Protein AF-A0A2G2JKE6-F1 (afdb_monomer)

pLDDT: mean 75.36, std 13.43, range [43.91, 91.81]

Secondary structure (DSSP, 8-state):
--HHHHHHHTS--HHHHHHHHHHHHHHHHHHT-SSHHHHHHHHHHHHHHHHHHHTSS-HHHHHHHHHHHHHHHHHHHTTS-HHHHHHHHHHHHHHHHHIIIIIHHHH-

Nearest PDB structures (fold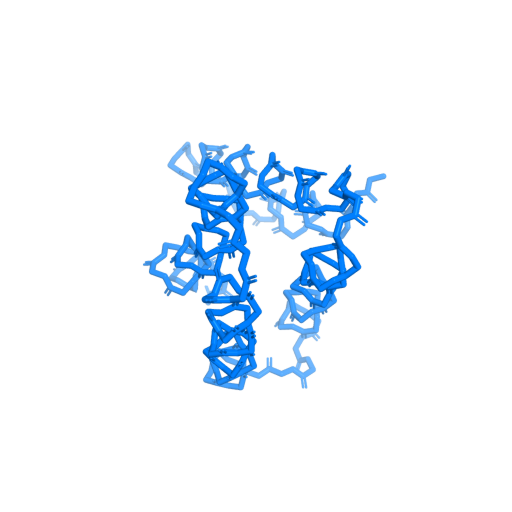seek):
  5j0l-assembly2_D  TM=4.227E-01  e=7.264E+00  synthetic construct

Solvent-accessible surface area (backbone atoms only — not comparable to full-atom values): 5969 Å² total; per-residue (Å²): 133,55,72,64,58,57,61,53,72,74,51,96,47,75,76,50,53,55,52,47,53,55,51,51,51,25,34,52,49,15,52,69,42,88,50,63,73,43,18,52,46,25,52,49,51,54,51,48,57,46,34,40,73,75,61,78,38,53,73,65,57,48,46,51,54,46,53,55,48,44,55,54,50,52,56,54,41,72,75,45,58,71,76,60,25,57,57,50,43,55,29,50,48,45,42,45,49,47,39,67,76,57,39,46,81,67,74,105

Sequence (108 aa):
MTVLSEIIDATGSDVKQQLKTELLDLIQGAKSESADVIKETGEKIEKWVKMKVEGDIDADELKELLNSRKATVQQFLNTQEIAAKARMEKISVGLIDLIVDKAMGVIV

Structure (mmCIF, N/CA/C/O backbone):
data_AF-A0A2G2JKE6-F1
#
_entry.id   AF-A0A2G2JKE6-F1
#
loop_
_atom_site.group_PDB
_atom_site.id
_atom_site.type_symbol
_atom_site.label_atom_id
_atom_site.label_alt_id
_atom_site.label_comp_id
_atom_site.label_asym_id
_atom_site.label_entity_id
_atom_site.label_seq_id
_atom_site.pdbx_PDB_ins_code
_atom_site.Cartn_x
_atom_site.Cartn_y
_atom_site.Cartn_z
_atom_site.occupancy
_atom_site.B_iso_or_equiv
_atom_site.auth_seq_id
_atom_site.auth_comp_id
_atom_site.auth_asym_id
_atom_site.auth_atom_id
_atom_site.pdbx_PDB_model_num
ATOM 1 N N . MET A 1 1 ? 16.692 -8.929 1.516 1.00 43.91 1 MET A N 1
ATOM 2 C CA . MET A 1 1 ? 16.436 -7.742 0.679 1.00 43.91 1 MET A CA 1
ATOM 3 C C . MET A 1 1 ? 15.062 -7.936 0.074 1.00 43.91 1 MET A C 1
ATOM 5 O O . MET A 1 1 ? 14.772 -9.042 -0.362 1.00 43.91 1 MET A O 1
ATOM 9 N N . THR A 1 2 ? 14.166 -6.962 0.219 1.00 51.84 2 THR A N 1
ATOM 10 C CA . THR A 1 2 ? 12.829 -7.037 -0.388 1.00 51.84 2 THR A CA 1
ATOM 11 C C . THR A 1 2 ? 12.952 -6.736 -1.874 1.00 51.84 2 THR A C 1
ATOM 13 O O . THR A 1 2 ? 13.828 -5.977 -2.284 1.00 51.84 2 THR A O 1
ATOM 16 N N . VAL A 1 3 ? 12.056 -7.279 -2.689 1.00 50.69 3 VAL A N 1
ATOM 17 C CA . VAL A 1 3 ? 12.054 -7.013 -4.137 1.00 50.69 3 VAL A CA 1
ATOM 18 C C . VAL A 1 3 ? 11.939 -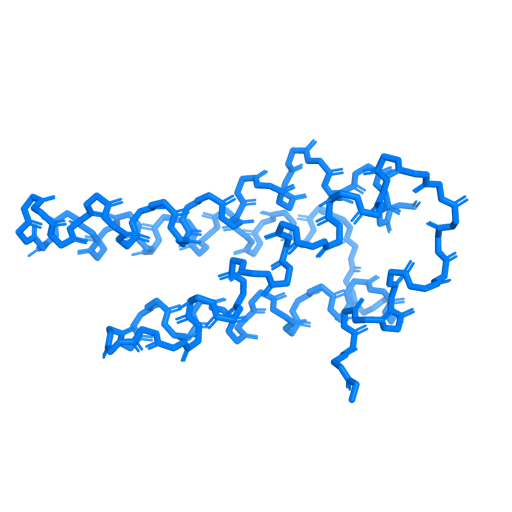5.510 -4.417 1.00 50.69 3 VAL A C 1
ATOM 20 O O . VAL A 1 3 ? 12.575 -4.984 -5.316 1.00 50.69 3 VAL A O 1
ATOM 23 N N . LEU A 1 4 ? 11.264 -4.769 -3.540 1.00 50.25 4 LEU A N 1
ATOM 24 C CA . LEU A 1 4 ? 11.230 -3.307 -3.566 1.00 50.25 4 LEU A CA 1
ATOM 25 C C . LEU A 1 4 ? 12.588 -2.644 -3.322 1.00 50.25 4 LEU A C 1
ATOM 27 O O . LEU A 1 4 ? 12.885 -1.649 -3.969 1.00 50.25 4 LEU A O 1
ATOM 31 N N . SER A 1 5 ? 13.431 -3.176 -2.430 1.00 51.88 5 SER A N 1
ATOM 32 C CA . SER A 1 5 ? 14.791 -2.640 -2.277 1.00 51.88 5 SER A CA 1
ATOM 33 C C . SER A 1 5 ? 15.601 -2.771 -3.571 1.00 51.88 5 SER A C 1
ATOM 35 O O . SER A 1 5 ? 16.301 -1.828 -3.919 1.00 51.88 5 SER A O 1
ATOM 37 N N . GLU A 1 6 ? 15.407 -3.858 -4.323 1.00 53.03 6 GLU A N 1
ATOM 38 C CA . GLU A 1 6 ? 16.084 -4.124 -5.601 1.00 53.03 6 GLU A CA 1
ATOM 39 C C . GLU A 1 6 ? 15.520 -3.271 -6.751 1.00 53.03 6 GLU A C 1
ATOM 41 O O . GLU A 1 6 ? 16.278 -2.695 -7.527 1.00 53.03 6 GLU A O 1
ATOM 46 N N . ILE A 1 7 ? 14.195 -3.105 -6.812 1.00 49.84 7 ILE A N 1
ATOM 47 C CA . ILE A 1 7 ? 13.500 -2.219 -7.764 1.00 49.84 7 ILE A CA 1
ATOM 48 C C . ILE A 1 7 ? 13.961 -0.767 -7.600 1.00 49.84 7 ILE A C 1
ATOM 50 O O . ILE A 1 7 ? 14.138 -0.032 -8.570 1.00 49.84 7 ILE A O 1
ATOM 54 N N . ILE A 1 8 ? 14.146 -0.337 -6.354 1.00 50.84 8 ILE A N 1
ATOM 55 C CA . ILE A 1 8 ? 14.469 1.051 -6.045 1.00 50.84 8 ILE A CA 1
ATOM 56 C C . ILE A 1 8 ? 15.971 1.328 -6.209 1.00 50.84 8 ILE A C 1
ATOM 58 O O . ILE A 1 8 ? 16.346 2.429 -6.609 1.00 50.84 8 ILE A O 1
ATOM 62 N N . ASP A 1 9 ? 16.833 0.330 -5.995 1.00 51.53 9 ASP A N 1
ATOM 63 C CA . ASP A 1 9 ? 18.269 0.439 -6.289 1.00 51.53 9 ASP A CA 1
ATOM 64 C C . ASP A 1 9 ? 18.556 0.632 -7.792 1.00 51.53 9 ASP A C 1
ATOM 66 O O . ASP A 1 9 ? 19.603 1.167 -8.155 1.00 51.53 9 ASP A O 1
ATOM 70 N N . ALA A 1 10 ? 17.602 0.309 -8.673 1.00 49.75 10 ALA A N 1
ATOM 71 C CA . ALA A 1 10 ? 17.711 0.539 -10.113 1.00 49.75 10 ALA A CA 1
ATOM 72 C C . ALA A 1 10 ? 17.472 2.005 -10.560 1.00 49.75 10 ALA A C 1
ATOM 74 O O . ALA A 1 10 ? 17.675 2.315 -11.734 1.00 49.75 10 ALA A O 1
ATOM 75 N N . THR A 1 11 ? 17.054 2.934 -9.681 1.00 50.91 11 THR A N 1
ATOM 76 C CA . THR A 1 11 ? 16.613 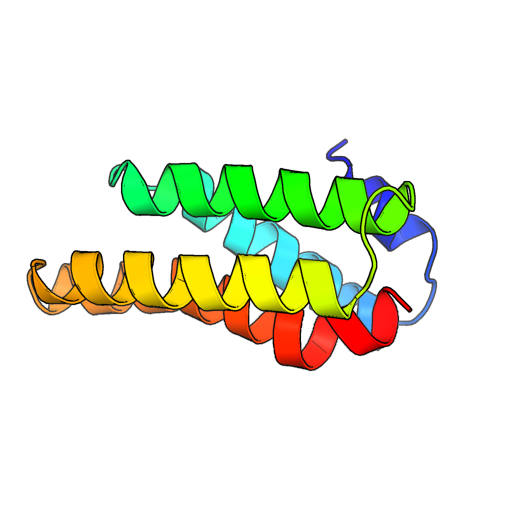4.291 -10.090 1.00 50.91 11 THR A CA 1
ATOM 77 C C . THR A 1 11 ? 17.227 5.434 -9.246 1.00 50.91 11 THR A C 1
ATOM 79 O O . THR A 1 11 ? 16.620 5.978 -8.329 1.00 50.91 11 THR A O 1
ATOM 82 N N . GLY A 1 12 ? 18.458 5.850 -9.573 1.00 48.50 12 GLY A N 1
ATOM 83 C CA . GLY A 1 12 ? 19.314 6.722 -8.740 1.00 48.50 12 GLY A CA 1
ATOM 84 C C . GLY A 1 12 ? 19.043 8.242 -8.716 1.00 48.50 12 GLY A C 1
ATOM 85 O O . GLY A 1 12 ? 19.825 9.002 -9.275 1.00 48.50 12 GLY A O 1
ATOM 86 N N . SER A 1 13 ? 18.005 8.721 -8.015 1.00 56.00 13 SER A N 1
ATOM 87 C CA . SER A 1 13 ? 17.842 10.159 -7.685 1.00 56.00 13 SER A CA 1
ATOM 88 C C . SER A 1 13 ? 17.377 10.384 -6.236 1.00 56.00 13 SER A C 1
ATOM 90 O O . SER A 1 13 ? 16.597 9.595 -5.712 1.00 56.00 13 SER A O 1
ATOM 92 N N . ASP A 1 14 ? 17.805 11.478 -5.595 1.00 53.75 14 ASP A N 1
ATOM 93 C CA . ASP A 1 14 ? 17.557 11.785 -4.170 1.00 53.75 14 ASP A CA 1
ATOM 94 C C . ASP A 1 14 ? 16.064 11.880 -3.794 1.00 53.75 14 ASP A C 1
ATOM 96 O O . ASP A 1 14 ? 15.647 11.396 -2.741 1.00 53.75 14 ASP A O 1
ATOM 100 N N . VAL A 1 15 ? 15.219 12.411 -4.688 1.00 53.06 15 VAL A N 1
ATOM 101 C CA . VAL A 1 15 ? 13.748 12.439 -4.509 1.00 53.06 15 VAL A CA 1
ATOM 102 C C . VAL A 1 15 ? 13.173 11.016 -4.458 1.00 53.06 15 VAL A C 1
ATOM 104 O O . VAL A 1 15 ? 12.217 10.745 -3.730 1.00 53.06 15 VAL A O 1
ATOM 107 N N . LYS A 1 16 ? 13.793 10.076 -5.179 1.00 58.62 16 LYS A N 1
ATOM 108 C CA . LYS A 1 16 ? 13.403 8.660 -5.212 1.00 58.62 16 LYS A CA 1
ATOM 109 C C . LYS A 1 16 ? 13.851 7.920 -3.949 1.00 58.62 16 LYS A C 1
ATOM 111 O O . LYS A 1 16 ? 13.204 6.958 -3.551 1.00 58.62 16 LYS A O 1
ATOM 116 N N . GLN A 1 17 ? 14.896 8.397 -3.271 1.00 60.16 17 GLN A N 1
ATOM 117 C CA . GLN A 1 17 ? 15.392 7.820 -2.019 1.00 60.16 17 GLN A CA 1
ATOM 118 C C . GLN A 1 17 ? 14.506 8.174 -0.812 1.00 60.16 17 GLN A C 1
ATOM 120 O O . GLN A 1 17 ? 14.300 7.336 0.061 1.00 60.16 17 GLN A O 1
ATOM 125 N N . GLN A 1 18 ? 13.914 9.372 -0.772 1.00 60.31 18 GLN A N 1
ATOM 126 C CA . GLN A 1 18 ? 12.872 9.684 0.219 1.00 60.31 18 GLN A CA 1
ATOM 127 C C . GLN A 1 18 ? 11.609 8.852 -0.017 1.00 60.31 18 GLN A C 1
ATOM 129 O O . GLN A 1 18 ? 11.096 8.240 0.917 1.00 60.31 18 GLN A O 1
ATOM 134 N N . LEU A 1 19 ? 11.172 8.758 -1.277 1.00 63.22 19 LEU A N 1
ATOM 135 C CA . LEU A 1 19 ? 10.078 7.879 -1.690 1.00 63.22 19 LEU A CA 1
ATOM 136 C C . LEU A 1 19 ? 10.338 6.414 -1.315 1.00 63.22 19 LEU A C 1
ATOM 138 O O . LEU A 1 19 ? 9.418 5.741 -0.867 1.00 63.22 19 LEU A O 1
ATOM 142 N N . LYS A 1 20 ? 11.590 5.943 -1.426 1.00 63.09 20 LYS A N 1
ATOM 143 C CA . LYS A 1 20 ? 12.027 4.599 -1.012 1.00 63.09 20 LYS A CA 1
ATOM 144 C C . LYS A 1 20 ? 11.686 4.309 0.439 1.00 63.09 20 LYS A C 1
ATOM 146 O O . LYS A 1 20 ? 11.052 3.300 0.738 1.00 63.09 20 LYS A O 1
ATOM 151 N N . THR A 1 21 ? 12.157 5.175 1.327 1.00 69.56 21 THR A N 1
ATOM 152 C CA . THR A 1 21 ? 12.010 5.000 2.770 1.00 69.56 21 THR A CA 1
ATOM 153 C C . THR A 1 21 ? 10.541 5.065 3.154 1.00 69.56 21 THR A C 1
ATOM 155 O O . THR A 1 21 ? 10.054 4.181 3.847 1.00 69.56 21 THR A O 1
ATOM 158 N N . GLU A 1 22 ? 9.807 6.033 2.603 1.00 68.25 22 GLU A N 1
ATOM 159 C CA . GLU A 1 22 ? 8.381 6.209 2.878 1.00 68.25 22 GLU A CA 1
ATOM 160 C C . GLU A 1 22 ? 7.555 4.991 2.415 1.00 68.25 22 GLU A C 1
ATOM 162 O O . GLU A 1 22 ? 6.697 4.508 3.153 1.00 68.25 22 GLU A O 1
ATOM 167 N N . LEU A 1 23 ? 7.857 4.422 1.239 1.00 70.12 23 LEU A N 1
ATOM 168 C CA . LEU A 1 23 ? 7.178 3.223 0.733 1.00 70.12 23 LEU A CA 1
ATOM 169 C C . LEU A 1 23 ? 7.477 1.983 1.585 1.00 70.12 23 LEU A C 1
ATOM 171 O O . LEU A 1 23 ? 6.572 1.212 1.908 1.00 70.12 23 LEU A O 1
ATOM 175 N N . LEU A 1 24 ? 8.752 1.772 1.928 1.00 72.88 24 LEU A N 1
ATOM 176 C CA . LEU A 1 24 ? 9.182 0.624 2.725 1.00 72.88 24 LEU A CA 1
ATOM 177 C C . LEU A 1 24 ? 8.591 0.683 4.134 1.00 72.88 24 LEU A C 1
ATOM 179 O O . LEU A 1 24 ? 8.087 -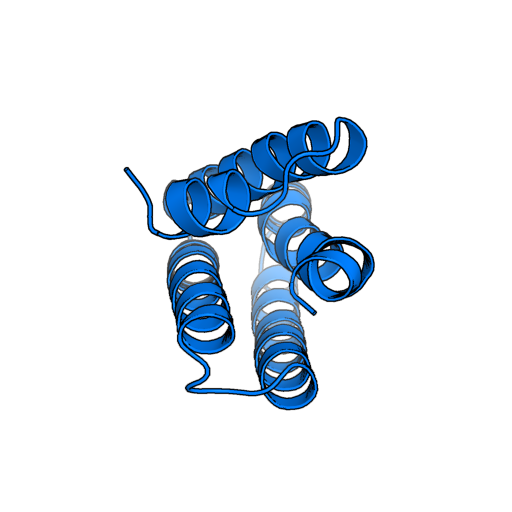0.335 4.610 1.00 72.88 24 LEU A O 1
ATOM 183 N N . ASP A 1 25 ? 8.587 1.860 4.757 1.00 79.81 25 ASP A N 1
ATOM 184 C CA . ASP A 1 25 ? 8.008 2.073 6.082 1.00 79.81 25 ASP A CA 1
ATOM 185 C C . ASP A 1 25 ? 6.500 1.808 6.078 1.00 79.81 25 ASP A C 1
ATOM 187 O O . ASP A 1 25 ? 5.982 1.139 6.973 1.00 79.81 25 ASP A O 1
ATOM 191 N N . LEU A 1 26 ? 5.785 2.265 5.047 1.00 76.25 26 LEU A N 1
ATOM 192 C CA . LEU A 1 26 ? 4.347 2.033 4.918 1.00 76.25 26 LEU A CA 1
ATOM 193 C C . LEU A 1 26 ? 4.011 0.556 4.662 1.00 76.25 26 LEU A C 1
ATOM 195 O O . LEU A 1 26 ? 3.053 0.040 5.238 1.00 76.25 26 LEU A O 1
ATOM 199 N N . ILE A 1 27 ? 4.811 -0.160 3.865 1.00 79.94 27 ILE A N 1
ATOM 200 C CA . ILE A 1 27 ? 4.619 -1.600 3.617 1.00 79.94 27 ILE A CA 1
ATOM 201 C C . ILE A 1 27 ? 4.935 -2.422 4.862 1.00 79.94 27 ILE A C 1
ATOM 203 O O . ILE A 1 27 ? 4.174 -3.328 5.208 1.00 79.94 27 ILE A O 1
ATOM 207 N N . GLN A 1 28 ? 6.036 -2.122 5.551 1.00 81.94 28 GLN A N 1
ATOM 208 C CA . GLN A 1 28 ? 6.373 -2.788 6.809 1.00 81.94 28 GLN A CA 1
ATOM 209 C C . GLN A 1 28 ? 5.336 -2.487 7.888 1.00 81.94 28 GLN A C 1
ATOM 211 O O . GLN A 1 28 ? 4.916 -3.404 8.596 1.00 81.94 28 GLN A O 1
ATOM 216 N N . GLY A 1 29 ? 4.873 -1.237 7.964 1.00 82.31 29 GLY A N 1
ATOM 217 C CA . GLY A 1 29 ? 3.768 -0.826 8.818 1.00 82.31 29 GLY A CA 1
ATOM 218 C C . GLY A 1 29 ? 2.521 -1.655 8.535 1.00 82.31 29 GLY A C 1
ATOM 219 O O . GLY A 1 29 ? 2.003 -2.289 9.446 1.00 82.31 29 GLY A O 1
ATOM 220 N N . ALA A 1 30 ? 2.108 -1.747 7.267 1.00 80.50 30 ALA A N 1
ATOM 221 C CA . ALA A 1 30 ? 0.934 -2.516 6.863 1.00 80.50 30 ALA A CA 1
ATOM 222 C C . ALA A 1 30 ? 1.060 -4.001 7.227 1.00 80.50 30 ALA A C 1
ATOM 224 O O . ALA A 1 30 ? 0.137 -4.573 7.796 1.00 80.50 30 ALA A O 1
ATOM 225 N N . LYS A 1 31 ? 2.216 -4.619 6.966 1.00 79.81 31 LYS A N 1
ATOM 226 C CA . LYS A 1 31 ? 2.476 -6.037 7.270 1.00 79.81 31 LYS A CA 1
ATOM 227 C C . LYS A 1 31 ? 2.563 -6.357 8.761 1.00 79.81 31 LYS A C 1
ATOM 229 O O . LYS A 1 31 ? 2.369 -7.510 9.144 1.00 79.81 31 LYS A O 1
ATOM 234 N N . SER A 1 32 ? 2.886 -5.358 9.577 1.00 82.69 32 SER A N 1
ATOM 235 C CA . SER A 1 32 ? 2.983 -5.483 11.034 1.00 82.69 32 SER A CA 1
ATOM 236 C C . SER A 1 32 ? 1.654 -5.199 11.736 1.00 82.69 32 SER A C 1
ATOM 238 O O . SER A 1 32 ? 1.572 -5.326 12.957 1.00 82.69 32 SER A O 1
ATOM 240 N N . GLU A 1 33 ? 0.612 -4.817 10.991 1.00 83.25 33 GLU A N 1
ATOM 241 C CA . GLU A 1 33 ? -0.727 -4.652 11.544 1.00 83.25 33 GLU A CA 1
ATOM 242 C C . GLU A 1 33 ? -1.349 -5.984 11.955 1.00 83.25 33 GLU A C 1
ATOM 244 O O . GLU A 1 33 ? -1.197 -7.008 11.289 1.00 83.25 33 GLU A O 1
ATOM 249 N N . SER A 1 34 ? -2.120 -5.945 13.042 1.00 80.19 34 SER A N 1
ATOM 250 C CA . SER A 1 34 ? -2.920 -7.083 13.503 1.00 80.19 34 SER A CA 1
ATOM 251 C C . SER A 1 34 ? -4.181 -7.302 12.666 1.00 80.19 34 SER A C 1
ATOM 253 O O . SER A 1 34 ? -4.744 -8.392 12.682 1.00 80.19 34 SER A O 1
ATOM 255 N N . ALA A 1 35 ? -4.639 -6.278 11.944 1.00 85.25 35 ALA A N 1
ATOM 256 C CA . ALA A 1 35 ? -5.785 -6.380 11.057 1.00 85.25 35 ALA A CA 1
ATOM 257 C C . ALA A 1 35 ? -5.390 -7.097 9.758 1.00 85.25 35 ALA A C 1
ATOM 259 O O . ALA A 1 35 ? -4.663 -6.536 8.933 1.00 85.25 35 ALA A O 1
ATOM 260 N N . ASP A 1 36 ? -5.935 -8.297 9.541 1.00 87.75 36 ASP A N 1
ATOM 261 C CA . ASP A 1 36 ? -5.631 -9.143 8.378 1.00 87.75 36 ASP A CA 1
ATOM 262 C C . ASP A 1 36 ? -5.808 -8.411 7.042 1.00 87.75 36 ASP A C 1
ATOM 264 O O . ASP A 1 36 ? -4.987 -8.550 6.138 1.00 87.75 36 ASP A O 1
ATOM 268 N N . VAL A 1 37 ? -6.833 -7.558 6.927 1.00 87.75 37 VAL A N 1
ATOM 269 C CA . VAL A 1 37 ? -7.079 -6.758 5.715 1.00 87.75 37 VAL A CA 1
ATOM 270 C C . VAL A 1 37 ? -5.922 -5.795 5.435 1.00 87.75 37 VAL A C 1
ATOM 272 O O . VAL A 1 37 ? -5.540 -5.600 4.278 1.00 87.75 37 VAL A O 1
ATOM 275 N N . ILE A 1 38 ? -5.338 -5.193 6.470 1.00 86.19 38 ILE A N 1
ATOM 276 C CA . ILE A 1 38 ? -4.229 -4.246 6.318 1.00 86.19 38 ILE A CA 1
ATOM 277 C C . ILE A 1 38 ? -2.928 -4.994 6.024 1.00 86.19 38 ILE A C 1
ATOM 279 O O . ILE A 1 38 ? -2.210 -4.627 5.092 1.00 86.19 38 ILE A O 1
ATOM 283 N N . LYS A 1 39 ? -2.690 -6.107 6.718 1.00 88.88 39 LYS A N 1
ATOM 284 C CA . LYS A 1 39 ? -1.552 -6.991 6.460 1.00 88.88 39 LYS A CA 1
ATOM 285 C C . LYS A 1 39 ? -1.533 -7.518 5.027 1.00 88.88 39 LYS A C 1
ATOM 287 O O . LYS A 1 39 ? -0.554 -7.321 4.307 1.00 88.88 39 LYS A O 1
ATOM 292 N N . GLU A 1 40 ? -2.647 -8.091 4.578 1.00 89.81 40 GLU A N 1
ATOM 293 C CA . GLU A 1 40 ? -2.813 -8.598 3.213 1.00 89.81 40 GLU A CA 1
ATOM 294 C C . GLU A 1 40 ? -2.672 -7.464 2.177 1.00 89.81 40 GLU A C 1
ATOM 296 O O . GLU A 1 40 ? -2.211 -7.689 1.060 1.00 89.81 40 GLU A O 1
ATOM 301 N N . THR A 1 41 ? -3.014 -6.219 2.537 1.00 87.31 41 THR A N 1
ATOM 302 C CA . THR A 1 41 ? -2.787 -5.059 1.659 1.00 87.31 41 THR A CA 1
ATOM 303 C C . THR A 1 41 ? -1.297 -4.820 1.433 1.00 87.31 41 THR A C 1
ATOM 305 O O . THR A 1 41 ? -0.884 -4.681 0.285 1.00 87.31 41 THR A O 1
ATOM 308 N N . GLY A 1 42 ? -0.479 -4.838 2.490 1.00 85.25 42 GLY A N 1
ATOM 309 C CA . GLY A 1 42 ? 0.974 -4.694 2.362 1.00 85.25 42 GLY A CA 1
ATOM 310 C C . GLY A 1 42 ? 1.618 -5.808 1.527 1.00 85.25 42 GLY A C 1
ATOM 311 O O . GLY A 1 42 ? 2.502 -5.543 0.714 1.00 85.25 42 GLY A O 1
ATOM 312 N N . GLU A 1 43 ? 1.156 -7.050 1.684 1.00 87.00 43 GLU A N 1
ATOM 313 C CA . GLU A 1 43 ? 1.633 -8.204 0.905 1.00 87.00 43 GLU A CA 1
ATOM 314 C C . GLU A 1 43 ? 1.239 -8.117 -0.577 1.00 87.00 43 GLU A C 1
ATOM 316 O O . GLU A 1 43 ? 2.079 -8.314 -1.458 1.00 87.00 43 GLU A O 1
ATOM 321 N N . LYS A 1 44 ? -0.023 -7.777 -0.872 1.00 89.81 44 LYS A N 1
ATOM 322 C CA . LYS A 1 44 ? -0.509 -7.616 -2.251 1.00 89.81 44 LYS A CA 1
ATOM 323 C C . LYS A 1 44 ? 0.202 -6.490 -2.980 1.00 89.81 44 LYS A C 1
ATOM 325 O O . LYS A 1 44 ? 0.600 -6.673 -4.124 1.00 89.81 44 LYS A O 1
ATOM 330 N N . ILE A 1 45 ? 0.391 -5.356 -2.314 1.00 86.75 45 ILE A N 1
ATOM 331 C CA . ILE A 1 45 ? 1.069 -4.203 -2.901 1.00 86.75 45 ILE A CA 1
ATOM 332 C C . ILE A 1 45 ? 2.516 -4.545 -3.253 1.00 86.75 45 ILE A C 1
ATOM 334 O O . ILE A 1 45 ? 2.942 -4.270 -4.372 1.00 86.75 45 ILE A O 1
ATOM 338 N N . GLU A 1 46 ? 3.255 -5.207 -2.357 1.00 83.62 46 GLU A N 1
ATOM 339 C CA . GLU A 1 46 ? 4.611 -5.666 -2.677 1.00 83.62 46 GLU A CA 1
ATOM 340 C C . GLU A 1 46 ? 4.618 -6.609 -3.888 1.00 83.62 46 GLU A C 1
ATOM 342 O O . GLU A 1 46 ? 5.447 -6.452 -4.786 1.00 83.62 46 GLU A O 1
ATOM 347 N N . LYS A 1 47 ? 3.669 -7.553 -3.950 1.00 87.06 47 LYS A N 1
ATOM 348 C CA . LYS A 1 47 ? 3.540 -8.475 -5.083 1.00 87.06 47 LYS A CA 1
ATOM 349 C C . LYS A 1 47 ? 3.258 -7.743 -6.398 1.00 87.06 47 LYS A C 1
ATOM 351 O O . LYS A 1 47 ? 3.886 -8.054 -7.403 1.00 87.06 47 LYS A O 1
ATOM 356 N N . TRP A 1 48 ? 2.323 -6.799 -6.420 1.00 88.19 48 TRP A N 1
ATOM 357 C CA . TRP A 1 48 ? 1.946 -6.105 -7.655 1.00 88.19 48 TRP A CA 1
ATOM 358 C C . TRP A 1 48 ? 3.044 -5.174 -8.155 1.00 88.19 48 TRP A C 1
ATOM 360 O O . TRP A 1 48 ? 3.310 -5.132 -9.352 1.00 88.19 48 TRP A O 1
ATOM 370 N N . VAL A 1 49 ? 3.738 -4.485 -7.247 1.00 80.88 49 VAL A N 1
ATOM 371 C CA . VAL A 1 49 ? 4.894 -3.666 -7.630 1.00 80.88 49 VAL A CA 1
ATOM 372 C C . VAL A 1 49 ? 6.010 -4.540 -8.210 1.00 80.88 49 VAL A C 1
ATOM 374 O O . VAL A 1 49 ? 6.629 -4.156 -9.200 1.00 80.88 49 VAL A O 1
ATOM 377 N N . LYS A 1 50 ? 6.220 -5.744 -7.660 1.00 79.81 50 LYS A N 1
ATOM 378 C CA . LYS A 1 50 ? 7.119 -6.739 -8.251 1.00 79.81 50 LYS A CA 1
ATOM 379 C C . LYS A 1 50 ? 6.703 -7.116 -9.678 1.00 79.81 50 LYS A C 1
ATOM 381 O O . LYS A 1 50 ? 7.515 -6.975 -10.585 1.00 79.81 50 LYS A O 1
ATOM 386 N N . MET A 1 51 ? 5.444 -7.512 -9.877 1.00 82.38 51 MET A N 1
ATOM 387 C CA . MET A 1 51 ? 4.914 -7.887 -11.196 1.00 82.38 51 MET A CA 1
ATOM 388 C C . MET A 1 51 ? 5.099 -6.760 -12.226 1.00 82.38 51 MET A C 1
ATOM 390 O O . MET A 1 51 ? 5.507 -7.013 -13.355 1.00 82.38 51 MET A O 1
ATOM 394 N N . LYS A 1 52 ? 4.883 -5.497 -11.833 1.00 78.56 52 LYS A N 1
ATOM 395 C CA . LYS A 1 52 ? 5.084 -4.340 -12.720 1.00 78.56 52 LYS A CA 1
ATOM 396 C C . LYS A 1 52 ? 6.532 -4.186 -13.189 1.00 78.56 52 LYS A C 1
ATOM 398 O O . LYS A 1 52 ? 6.766 -3.763 -14.321 1.00 78.56 52 LYS A O 1
ATOM 403 N N . VAL A 1 53 ? 7.500 -4.461 -12.317 1.00 70.69 53 VAL A N 1
ATOM 404 C CA . VAL A 1 53 ? 8.928 -4.309 -12.644 1.00 70.69 53 VAL A CA 1
ATOM 405 C C . VAL A 1 53 ? 9.449 -5.495 -13.440 1.00 70.69 53 VAL A C 1
ATOM 407 O O . VAL A 1 53 ? 10.272 -5.314 -14.331 1.00 70.69 53 VAL A O 1
ATOM 410 N N . GLU A 1 54 ? 8.933 -6.689 -13.168 1.00 7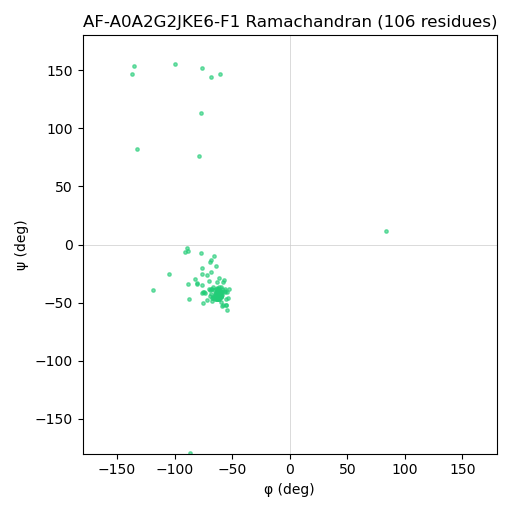8.00 54 GLU A N 1
ATOM 411 C CA . GLU A 1 54 ? 9.200 -7.876 -13.985 1.00 78.00 54 GLU A CA 1
ATOM 412 C C . GLU A 1 54 ? 8.555 -7.772 -15.382 1.00 78.00 54 GLU A C 1
ATOM 414 O O . GLU A 1 54 ? 8.945 -8.499 -16.292 1.00 78.00 54 GLU A O 1
ATOM 419 N N . GLY A 1 55 ? 7.639 -6.814 -15.580 1.00 78.69 55 GLY A N 1
ATOM 420 C CA . GLY A 1 55 ? 6.942 -6.580 -16.845 1.00 78.69 55 GLY A CA 1
ATOM 421 C C . GLY A 1 55 ? 5.720 -7.479 -17.045 1.00 78.69 55 GLY A C 1
ATOM 422 O O . GLY A 1 55 ? 5.181 -7.520 -18.147 1.00 78.69 55 GLY A O 1
ATOM 423 N N . ASP A 1 56 ? 5.281 -8.175 -15.993 1.00 84.81 56 ASP A N 1
ATOM 424 C CA . ASP A 1 56 ? 4.111 -9.061 -16.000 1.00 84.81 56 ASP A CA 1
ATOM 425 C C . ASP A 1 56 ? 2.787 -8.292 -16.081 1.00 84.81 56 ASP A C 1
ATOM 427 O O . ASP A 1 56 ? 1.785 -8.848 -16.525 1.00 84.81 56 ASP A O 1
ATOM 431 N N . ILE A 1 57 ? 2.781 -7.044 -15.603 1.00 87.69 57 ILE A N 1
ATOM 432 C CA . ILE A 1 57 ? 1.653 -6.112 -15.706 1.00 87.69 57 ILE A CA 1
ATOM 433 C C . ILE A 1 57 ? 2.148 -4.737 -16.137 1.00 87.69 57 ILE A C 1
ATOM 435 O O . ILE A 1 57 ? 3.288 -4.359 -15.849 1.00 87.69 57 ILE A O 1
ATOM 439 N N . ASP A 1 58 ? 1.289 -3.964 -16.784 1.00 85.25 58 ASP A N 1
ATOM 440 C CA . ASP A 1 58 ? 1.554 -2.571 -17.113 1.00 85.25 58 ASP A CA 1
ATOM 441 C C . ASP A 1 58 ? 1.162 -1.601 -15.975 1.00 85.25 58 ASP A C 1
ATOM 443 O O . ASP A 1 58 ? 0.780 -1.984 -14.863 1.00 85.25 58 ASP A O 1
ATOM 447 N N . ALA A 1 59 ? 1.375 -0.304 -16.212 1.00 79.69 59 ALA A N 1
ATOM 448 C CA . ALA A 1 59 ? 1.119 0.729 -15.211 1.00 79.69 59 ALA A CA 1
ATOM 449 C C . ALA A 1 59 ? -0.381 0.942 -14.943 1.00 79.69 59 ALA A C 1
ATOM 451 O O . ALA A 1 59 ? -0.744 1.273 -13.810 1.00 79.69 59 ALA A O 1
ATOM 452 N N . ASP A 1 60 ? -1.234 0.748 -15.949 1.00 86.38 60 ASP A N 1
ATOM 453 C CA . ASP A 1 60 ? -2.680 0.899 -15.817 1.00 86.38 60 ASP A CA 1
ATOM 454 C C . ASP A 1 60 ? -3.257 -0.288 -15.035 1.00 86.38 60 ASP A C 1
ATOM 456 O O . ASP A 1 60 ? -4.011 -0.084 -14.083 1.00 86.38 60 ASP A O 1
ATOM 460 N N . GLU A 1 61 ? -2.793 -1.507 -15.315 1.00 88.44 61 GLU A N 1
ATOM 461 C CA . GLU A 1 61 ? -3.129 -2.711 -14.550 1.00 88.44 61 GLU A CA 1
ATOM 462 C C . GLU A 1 61 ? -2.716 -2.587 -13.075 1.00 88.44 61 GLU A C 1
ATOM 464 O O . GLU A 1 61 ? -3.504 -2.879 -12.168 1.00 88.44 61 GLU A O 1
ATOM 469 N N . LEU A 1 62 ? -1.501 -2.091 -12.797 1.00 85.62 62 LEU A N 1
ATOM 470 C CA . LEU A 1 62 ? -1.068 -1.826 -11.421 1.00 85.62 62 LEU A CA 1
ATOM 471 C C . LEU A 1 62 ? -1.996 -0.813 -10.733 1.00 85.62 62 LEU A C 1
ATOM 473 O O . LEU A 1 62 ? -2.395 -1.011 -9.581 1.00 85.62 62 LEU A O 1
ATOM 477 N N . LYS A 1 63 ? -2.361 0.265 -11.431 1.00 85.06 63 LYS A N 1
ATOM 478 C CA . LYS A 1 63 ? -3.243 1.310 -10.906 1.00 85.06 63 LYS A CA 1
ATOM 479 C C . LYS A 1 63 ? -4.642 0.775 -10.600 1.00 85.06 63 LYS A C 1
ATOM 481 O O . LYS A 1 63 ? -5.213 1.120 -9.563 1.00 85.06 63 LYS A O 1
ATOM 486 N N . GLU A 1 64 ? -5.195 -0.075 -11.458 1.00 91.38 64 GLU A N 1
ATOM 487 C CA . GLU A 1 64 ? -6.493 -0.716 -11.238 1.00 91.38 64 GLU A CA 1
ATOM 488 C C . GLU A 1 64 ? -6.485 -1.621 -10.000 1.00 91.38 64 GLU A C 1
ATOM 490 O O . GLU A 1 64 ? -7.383 -1.522 -9.155 1.00 91.38 64 GLU A O 1
ATOM 495 N N . LEU A 1 65 ? -5.442 -2.442 -9.833 1.00 91.81 65 LEU A N 1
ATOM 496 C CA . LEU A 1 65 ? -5.272 -3.308 -8.661 1.00 91.81 65 LEU A CA 1
ATOM 497 C C . LEU A 1 65 ? -5.195 -2.499 -7.359 1.00 91.81 65 LEU A C 1
ATOM 499 O O . LEU A 1 65 ? -5.870 -2.821 -6.373 1.00 91.81 65 LEU A O 1
ATOM 503 N N . LEU A 1 66 ? -4.421 -1.412 -7.368 1.00 88.50 66 LEU A N 1
ATOM 504 C CA . LEU A 1 66 ? -4.274 -0.501 -6.233 1.00 88.50 66 LEU A CA 1
ATOM 505 C C . LEU A 1 66 ? -5.595 0.196 -5.876 1.00 88.50 66 LEU A C 1
ATOM 507 O O . LEU A 1 66 ? -5.997 0.186 -4.711 1.00 88.50 66 LEU A O 1
ATOM 511 N N . ASN A 1 67 ? -6.315 0.730 -6.865 1.00 89.00 67 ASN A N 1
ATOM 512 C CA . ASN A 1 67 ? -7.609 1.387 -6.654 1.00 89.00 67 ASN A CA 1
ATOM 513 C C . ASN A 1 67 ? -8.681 0.418 -6.138 1.00 89.00 67 ASN A C 1
ATOM 515 O O . ASN A 1 67 ? -9.425 0.740 -5.207 1.00 89.00 67 ASN A O 1
ATOM 519 N N . SER A 1 68 ? -8.734 -0.794 -6.693 1.00 91.50 68 SER A N 1
ATOM 520 C CA . SER A 1 68 ? -9.630 -1.853 -6.221 1.00 91.50 68 SER A CA 1
ATOM 521 C C . SER A 1 68 ? -9.347 -2.211 -4.758 1.00 91.50 68 SER A C 1
ATOM 523 O O . SER A 1 68 ? -10.257 -2.313 -3.922 1.00 91.50 68 SER A O 1
ATOM 525 N N . ARG A 1 69 ? -8.061 -2.314 -4.393 1.00 90.94 69 ARG A N 1
ATOM 526 C CA . ARG A 1 69 ? -7.679 -2.580 -3.005 1.00 90.94 69 ARG A CA 1
ATOM 527 C C . ARG A 1 69 ? -8.018 -1.423 -2.079 1.00 90.94 69 ARG A C 1
ATOM 529 O O . ARG A 1 69 ? -8.498 -1.683 -0.976 1.00 90.94 69 ARG A O 1
ATOM 536 N N . LYS A 1 70 ? -7.845 -0.176 -2.527 1.00 87.69 70 LYS A N 1
ATOM 537 C CA . LYS A 1 70 ? -8.227 1.023 -1.769 1.00 87.69 70 LYS A CA 1
ATOM 538 C C . LYS A 1 70 ? -9.697 0.976 -1.380 1.00 87.69 70 LYS A C 1
ATOM 540 O O . LYS A 1 70 ? -10.011 1.153 -0.209 1.00 87.69 70 LYS A O 1
ATOM 545 N N . ALA A 1 71 ? -10.586 0.643 -2.316 1.00 89.00 71 ALA A N 1
ATOM 546 C CA . ALA A 1 71 ? -12.013 0.507 -2.027 1.00 89.00 71 ALA A CA 1
ATOM 547 C C . ALA A 1 71 ? -12.293 -0.564 -0.955 1.00 89.00 71 ALA A C 1
ATOM 549 O O . ALA A 1 71 ? -13.049 -0.313 -0.015 1.00 89.00 71 ALA A O 1
ATOM 550 N N . THR A 1 72 ? -11.635 -1.724 -1.047 1.00 89.44 72 THR A N 1
ATOM 551 C CA . THR A 1 72 ? -11.757 -2.813 -0.056 1.00 89.44 72 THR A CA 1
ATOM 552 C C . THR A 1 72 ? -11.300 -2.369 1.337 1.00 89.44 72 THR A C 1
ATOM 554 O O . THR A 1 72 ? -11.979 -2.599 2.337 1.00 89.44 72 THR A O 1
ATOM 557 N N . VAL A 1 73 ? -10.151 -1.696 1.409 1.00 87.50 73 VAL A N 1
ATOM 558 C CA . VAL A 1 73 ? -9.596 -1.161 2.655 1.00 87.50 73 VAL A CA 1
ATOM 559 C C . VAL A 1 73 ? -10.513 -0.090 3.240 1.00 87.50 73 VAL A C 1
ATOM 561 O O . VAL A 1 73 ? -10.806 -0.134 4.430 1.00 87.50 73 VAL A O 1
ATOM 564 N N . GLN A 1 74 ? -11.032 0.828 2.422 1.00 87.00 74 GLN A N 1
ATOM 565 C CA . GLN A 1 74 ? -11.949 1.877 2.872 1.00 87.00 74 GLN A CA 1
ATOM 566 C C . GLN A 1 74 ? -13.235 1.281 3.466 1.00 87.00 74 GLN A C 1
ATOM 568 O O . GLN A 1 74 ? -13.716 1.748 4.499 1.00 87.00 74 GLN A O 1
ATOM 573 N N . GLN A 1 75 ? -13.778 0.226 2.846 1.00 88.56 75 GLN A N 1
ATOM 574 C CA . GLN A 1 75 ? -14.934 -0.502 3.374 1.00 88.56 75 GLN A CA 1
ATOM 575 C C . GLN A 1 75 ? -14.629 -1.123 4.736 1.00 88.56 75 GLN A C 1
ATOM 577 O O . GLN A 1 75 ? -15.404 -0.935 5.670 1.00 88.56 75 GLN A O 1
ATOM 582 N N . PHE A 1 76 ? -13.483 -1.794 4.875 1.00 86.69 76 PHE A N 1
ATOM 583 C CA . PHE A 1 76 ? -13.044 -2.337 6.158 1.00 86.69 76 PHE A CA 1
ATOM 584 C C . PHE A 1 76 ? -12.891 -1.235 7.212 1.00 86.69 76 PHE A C 1
ATOM 586 O O . PHE A 1 76 ? -13.472 -1.335 8.288 1.00 86.69 76 PHE A O 1
ATOM 593 N N . LEU A 1 77 ? -12.195 -0.144 6.896 1.00 85.81 77 LEU A N 1
ATOM 594 C CA . LEU A 1 77 ? -11.972 0.990 7.796 1.00 85.81 77 LEU A CA 1
ATOM 595 C C . LEU A 1 77 ? -13.272 1.632 8.295 1.00 85.81 77 LEU A C 1
ATOM 597 O O . LEU A 1 77 ? -13.326 2.112 9.424 1.00 85.81 77 LEU A O 1
ATOM 601 N N . ASN A 1 78 ? -14.332 1.624 7.486 1.00 87.88 78 ASN A N 1
ATOM 602 C CA . ASN A 1 78 ? -15.646 2.125 7.892 1.00 87.88 78 ASN A CA 1
ATOM 603 C C . ASN A 1 78 ? -16.341 1.250 8.950 1.00 87.88 78 ASN A C 1
ATOM 605 O O . ASN A 1 78 ? -17.286 1.716 9.577 1.00 87.88 78 ASN A O 1
ATOM 609 N N . THR A 1 79 ? -15.871 0.019 9.171 1.00 86.25 79 THR A N 1
ATOM 610 C CA . THR A 1 79 ? -16.366 -0.881 10.230 1.00 86.25 79 THR A CA 1
ATOM 611 C C . THR A 1 79 ? -15.603 -0.746 11.551 1.00 86.25 79 THR A C 1
ATOM 613 O O . THR A 1 79 ? -15.979 -1.371 12.537 1.00 86.25 79 THR A O 1
ATOM 616 N N . GLN A 1 80 ? -14.522 0.037 11.575 1.00 84.69 80 GLN A N 1
ATOM 617 C CA . GLN A 1 80 ? -13.598 0.127 12.705 1.00 84.69 80 GLN A CA 1
ATOM 618 C C . GLN A 1 80 ? -13.875 1.365 13.561 1.00 84.69 80 GLN A C 1
ATOM 620 O O . GLN A 1 80 ? -14.387 2.377 13.078 1.00 84.69 80 GLN A O 1
ATOM 625 N N . GLU A 1 81 ? -13.484 1.312 14.835 1.00 85.25 81 GLU A N 1
ATOM 626 C CA . GLU A 1 81 ? -13.530 2.481 15.715 1.00 85.25 81 GLU A CA 1
ATOM 627 C C . GLU A 1 81 ? -12.641 3.616 15.186 1.00 85.25 81 GLU A C 1
ATOM 629 O O . GLU A 1 81 ? -11.572 3.380 14.621 1.00 85.25 81 GLU A O 1
ATOM 634 N N . ILE A 1 82 ? -13.052 4.868 15.413 1.00 79.00 82 ILE A N 1
ATOM 635 C CA . ILE A 1 82 ? -12.432 6.073 14.827 1.00 79.00 82 ILE A CA 1
ATOM 636 C C . ILE A 1 82 ? -10.917 6.147 15.096 1.00 79.00 82 ILE A C 1
ATOM 638 O O . ILE A 1 82 ? -10.143 6.495 14.203 1.00 79.00 82 ILE A O 1
ATOM 642 N N . ALA A 1 83 ? -10.477 5.786 16.306 1.00 70.19 83 ALA A N 1
ATOM 643 C CA . ALA A 1 83 ? -9.063 5.821 16.679 1.00 70.19 83 ALA A CA 1
ATOM 644 C C . ALA A 1 83 ? -8.228 4.766 15.930 1.00 70.19 83 ALA A C 1
ATOM 646 O O . ALA A 1 83 ? -7.138 5.066 15.439 1.00 70.19 83 ALA A O 1
ATOM 647 N N . ALA A 1 84 ? -8.755 3.547 15.792 1.00 72.12 84 ALA A N 1
ATOM 648 C CA . ALA A 1 84 ? -8.108 2.474 15.041 1.00 72.12 84 ALA A CA 1
ATOM 649 C C . ALA A 1 84 ? -8.116 2.780 13.532 1.00 72.12 84 ALA A C 1
ATOM 651 O O . ALA A 1 84 ? -7.109 2.586 12.846 1.00 72.12 84 ALA A O 1
ATOM 652 N N . LYS A 1 85 ? -9.223 3.346 13.036 1.00 80.38 85 LYS A N 1
ATOM 653 C CA . LYS A 1 85 ? -9.397 3.784 11.651 1.00 80.38 85 LYS A CA 1
ATOM 654 C C . LYS A 1 85 ? -8.308 4.761 11.219 1.00 80.38 85 LYS A C 1
ATOM 656 O O . LYS A 1 85 ? -7.655 4.501 10.219 1.00 80.38 85 LYS A O 1
ATOM 661 N N . ALA A 1 86 ? -8.058 5.830 11.978 1.00 77.75 86 ALA A N 1
ATOM 662 C CA . ALA A 1 86 ? -7.088 6.860 11.589 1.00 77.75 86 ALA A CA 1
ATOM 663 C C . ALA A 1 86 ? -5.663 6.304 11.400 1.00 77.75 86 ALA A C 1
ATOM 665 O O . ALA A 1 86 ? -4.969 6.656 10.443 1.00 77.75 86 ALA A O 1
ATOM 666 N N . AR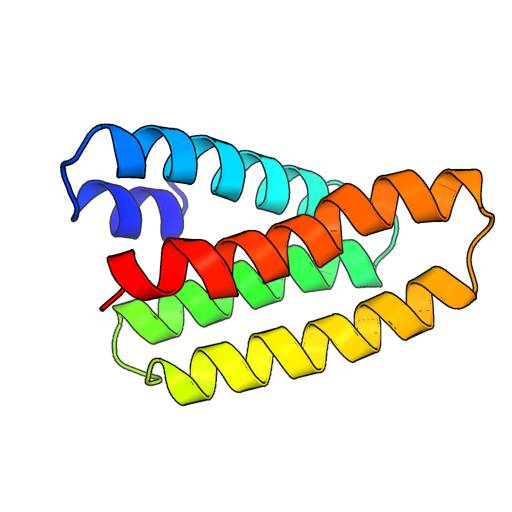G A 1 87 ? -5.231 5.400 12.291 1.00 77.69 87 ARG A N 1
ATOM 667 C CA . ARG A 1 87 ? -3.920 4.742 12.188 1.00 77.69 87 ARG A CA 1
ATOM 668 C C . ARG A 1 87 ? -3.855 3.816 10.974 1.00 77.69 87 ARG A C 1
ATOM 670 O O . ARG A 1 87 ? -2.910 3.907 10.195 1.00 77.69 87 ARG A O 1
ATOM 677 N N . MET A 1 88 ? -4.859 2.958 10.803 1.00 80.00 88 MET A N 1
ATOM 678 C CA . MET A 1 88 ? -4.901 2.003 9.695 1.00 80.00 88 MET A CA 1
ATOM 679 C C . MET A 1 88 ? -5.052 2.700 8.338 1.00 80.00 88 MET A C 1
ATOM 681 O O . MET A 1 88 ? -4.426 2.275 7.373 1.00 80.00 88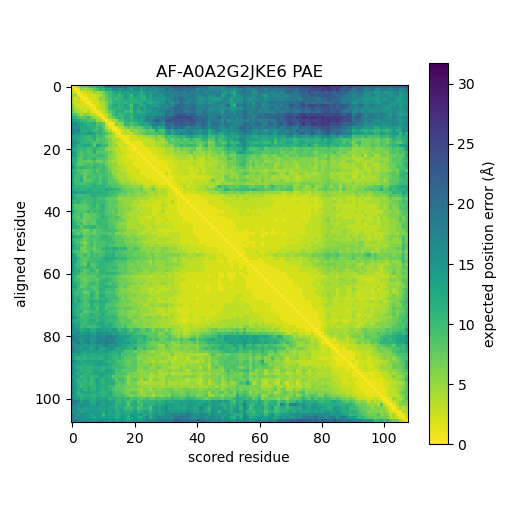 MET A O 1
ATOM 685 N N . GLU A 1 89 ? -5.815 3.790 8.257 1.00 83.19 89 GLU A N 1
ATOM 686 C CA . GLU A 1 89 ? -5.998 4.608 7.054 1.00 83.19 89 GLU A CA 1
ATOM 687 C C . GLU A 1 89 ? -4.686 5.255 6.613 1.00 83.19 89 GLU A C 1
ATOM 689 O O . GLU A 1 89 ? -4.290 5.110 5.457 1.00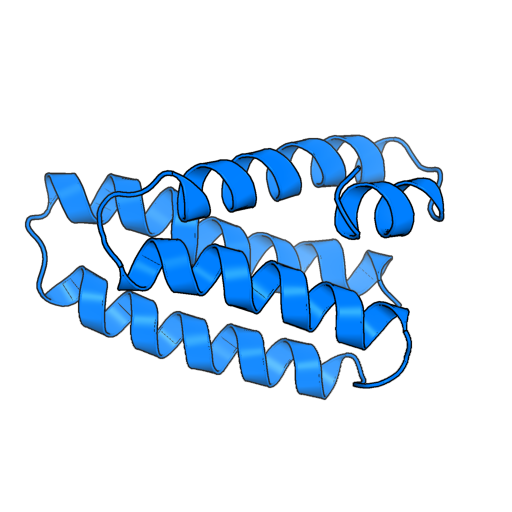 83.19 89 GLU A O 1
ATOM 694 N N . LYS A 1 90 ? -3.941 5.866 7.544 1.00 79.62 90 LYS A N 1
ATOM 695 C CA . LYS A 1 90 ? -2.623 6.442 7.245 1.00 79.62 90 LYS A CA 1
ATOM 696 C C . LYS A 1 90 ? -1.663 5.409 6.649 1.00 79.62 90 LYS A C 1
ATOM 698 O O . LYS A 1 90 ? -0.912 5.731 5.736 1.00 79.62 90 LYS A O 1
ATOM 703 N N . ILE A 1 91 ? -1.688 4.185 7.170 1.00 78.19 91 ILE A N 1
ATOM 704 C CA . ILE A 1 91 ? -0.793 3.110 6.735 1.00 78.19 91 ILE A CA 1
ATOM 705 C C . ILE A 1 91 ? -1.233 2.537 5.384 1.00 78.19 91 ILE A C 1
ATOM 707 O O . ILE A 1 91 ? -0.426 2.416 4.474 1.00 78.19 91 ILE A O 1
ATOM 711 N N . SER A 1 92 ? -2.509 2.187 5.238 1.00 76.94 92 SER A N 1
ATOM 712 C CA . SER A 1 92 ? -3.002 1.429 4.082 1.00 76.94 92 SER A CA 1
ATOM 713 C C . SER A 1 92 ? -3.409 2.304 2.900 1.00 76.94 92 SER A C 1
ATOM 715 O O . SER A 1 92 ? -3.000 2.035 1.774 1.00 76.94 92 SER A O 1
ATOM 717 N N . VAL A 1 93 ? -4.174 3.368 3.141 1.00 81.81 93 VAL A N 1
ATOM 718 C CA . VAL A 1 93 ? -4.572 4.313 2.091 1.00 81.81 93 VAL A CA 1
ATOM 719 C C . VAL A 1 93 ? -3.392 5.199 1.712 1.00 81.81 93 VAL A C 1
ATOM 721 O O . VAL A 1 93 ? -3.136 5.382 0.527 1.00 81.81 93 VAL A O 1
ATOM 724 N N . GLY A 1 94 ? -2.613 5.653 2.700 1.00 78.94 94 GLY A N 1
ATOM 725 C CA . GLY A 1 94 ? -1.388 6.414 2.444 1.00 78.94 94 GLY A CA 1
ATOM 726 C C . GLY A 1 94 ? -0.376 5.646 1.589 1.00 78.94 94 GLY A C 1
ATOM 727 O O . GLY A 1 94 ? 0.224 6.232 0.693 1.00 78.94 94 GLY A O 1
ATOM 728 N N . LEU A 1 95 ? -0.235 4.331 1.795 1.00 75.56 95 LEU A N 1
ATOM 729 C CA . LEU A 1 95 ? 0.597 3.472 0.946 1.00 75.56 95 LEU A CA 1
ATOM 730 C C . LEU A 1 95 ? 0.106 3.435 -0.502 1.00 75.56 95 LEU A C 1
ATOM 732 O O . LEU A 1 95 ? 0.904 3.567 -1.428 1.00 75.56 95 LEU A O 1
ATOM 736 N N . ILE A 1 96 ? -1.198 3.242 -0.698 1.00 78.62 96 ILE A N 1
ATOM 737 C CA . ILE A 1 96 ? -1.781 3.158 -2.038 1.00 78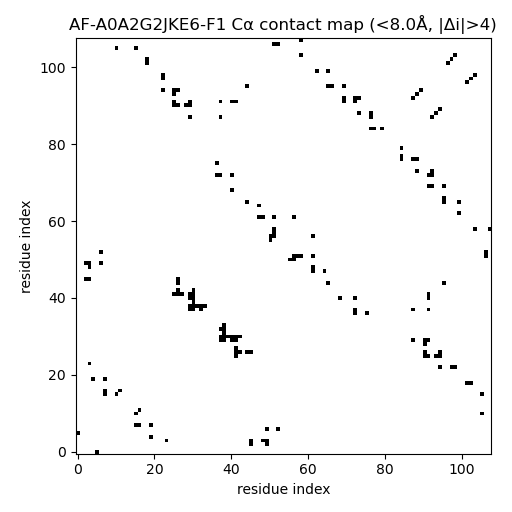.62 96 ILE A CA 1
ATOM 738 C C . ILE A 1 96 ? -1.613 4.488 -2.776 1.00 78.62 96 ILE A C 1
ATOM 740 O O . ILE A 1 96 ? -1.139 4.496 -3.910 1.00 78.62 96 ILE A O 1
ATOM 744 N N . ASP A 1 97 ? -1.929 5.600 -2.116 1.00 80.62 97 ASP A N 1
ATOM 745 C CA . ASP A 1 97 ? -1.850 6.933 -2.716 1.00 80.62 97 ASP A CA 1
ATOM 746 C C . ASP A 1 97 ? -0.405 7.315 -3.040 1.00 80.62 97 ASP A C 1
ATOM 748 O O . ASP A 1 97 ? -0.129 7.825 -4.123 1.00 80.62 97 ASP A O 1
ATOM 752 N N . LEU A 1 98 ? 0.553 6.967 -2.175 1.00 75.69 98 LEU A N 1
ATOM 753 C CA . LEU A 1 98 ? 1.971 7.183 -2.456 1.00 75.69 98 LEU A CA 1
ATOM 754 C C . LEU A 1 98 ? 2.419 6.460 -3.738 1.00 75.69 98 LEU A C 1
ATOM 756 O O . LEU A 1 98 ? 3.181 7.019 -4.533 1.00 75.69 98 LEU A O 1
ATOM 760 N N . ILE A 1 99 ? 1.941 5.232 -3.959 1.00 71.69 99 ILE A N 1
ATOM 761 C CA . ILE A 1 99 ? 2.302 4.463 -5.152 1.00 71.69 99 ILE A CA 1
ATOM 762 C C . ILE A 1 99 ? 1.643 5.047 -6.399 1.00 71.69 99 ILE A C 1
ATOM 764 O O . ILE A 1 99 ? 2.334 5.262 -7.394 1.00 71.69 99 ILE A O 1
ATOM 768 N N . VAL A 1 100 ? 0.341 5.329 -6.338 1.00 71.44 100 VAL A N 1
ATOM 769 C CA . VAL A 1 100 ? -0.427 5.852 -7.476 1.00 71.44 100 VAL A CA 1
ATOM 770 C C . VAL A 1 100 ? 0.061 7.243 -7.890 1.00 71.44 100 VAL A C 1
ATOM 772 O O . VAL A 1 100 ? 0.247 7.491 -9.081 1.00 71.44 100 VAL A O 1
ATOM 775 N N . ASP A 1 101 ? 0.314 8.131 -6.927 1.00 69.31 101 ASP A N 1
ATOM 776 C CA . ASP A 1 101 ? 0.591 9.541 -7.214 1.00 69.31 101 ASP A CA 1
ATOM 777 C C . ASP A 1 101 ? 2.074 9.827 -7.455 1.00 69.31 101 ASP A C 1
ATOM 779 O O . ASP A 1 101 ? 2.415 10.706 -8.247 1.00 69.31 101 ASP A O 1
ATOM 783 N N . LYS A 1 102 ? 2.976 9.117 -6.764 1.00 64.69 102 LYS A N 1
ATOM 784 C CA . LYS A 1 102 ? 4.411 9.441 -6.786 1.00 64.69 102 LYS A CA 1
ATOM 785 C C . LYS A 1 102 ? 5.290 8.327 -7.332 1.00 64.69 102 LYS A C 1
ATOM 787 O O . LYS A 1 102 ? 6.249 8.621 -8.043 1.00 64.69 102 LYS A O 1
ATOM 792 N N . ALA A 1 103 ? 5.002 7.066 -7.008 1.00 60.91 103 ALA A N 1
ATOM 793 C CA . ALA A 1 103 ? 5.865 5.963 -7.430 1.00 60.91 103 ALA A CA 1
ATOM 794 C C . ALA A 1 103 ? 5.605 5.538 -8.879 1.00 60.91 103 ALA A C 1
ATOM 796 O O . ALA A 1 103 ? 6.556 5.190 -9.570 1.00 60.91 103 ALA A O 1
ATOM 797 N N . MET A 1 104 ? 4.366 5.626 -9.379 1.00 64.12 104 MET A N 1
ATOM 798 C CA . MET A 1 104 ? 4.058 5.288 -10.772 1.00 64.12 104 MET A CA 1
ATOM 799 C C . MET A 1 104 ? 4.947 6.051 -11.754 1.00 64.12 104 MET A C 1
ATOM 801 O O . MET A 1 104 ? 5.547 5.412 -12.601 1.00 64.12 104 MET A O 1
ATOM 805 N N . GLY A 1 105 ? 5.134 7.366 -11.584 1.00 57.34 105 GLY A N 1
ATOM 806 C CA . GLY A 1 105 ? 6.014 8.178 -12.441 1.00 57.34 105 GLY A CA 1
ATOM 807 C C . GLY A 1 105 ? 7.512 7.844 -12.348 1.00 57.34 105 GLY A C 1
ATOM 808 O O . GLY A 1 105 ? 8.303 8.352 -13.136 1.00 57.34 105 GLY A O 1
ATOM 809 N N . VAL A 1 106 ? 7.907 7.012 -11.382 1.00 55.44 106 VAL A N 1
ATOM 810 C CA . VAL A 1 106 ? 9.280 6.526 -11.172 1.00 55.44 106 VAL A CA 1
ATOM 811 C C . VAL A 1 106 ? 9.449 5.068 -11.622 1.00 55.44 106 VAL A C 1
ATOM 813 O O . VAL A 1 106 ? 10.567 4.677 -11.945 1.00 55.44 106 VAL A O 1
ATOM 816 N N . ILE A 1 107 ? 8.362 4.288 -11.624 1.00 52.81 107 ILE A N 1
ATOM 817 C CA . ILE A 1 107 ? 8.290 2.871 -12.027 1.00 52.81 107 ILE A CA 1
ATOM 818 C C . ILE A 1 107 ? 8.021 2.725 -13.551 1.00 52.81 107 ILE A C 1
ATOM 820 O O . ILE A 1 107 ? 8.034 1.604 -14.073 1.00 52.81 107 ILE A O 1
ATOM 824 N N . VAL A 1 108 ? 7.779 3.834 -14.271 1.00 45.09 108 VAL A N 1
ATOM 825 C CA . VAL A 1 108 ? 7.785 3.887 -15.752 1.00 45.09 108 VAL A CA 1
ATOM 826 C C . VAL A 1 108 ? 9.207 3.968 -16.293 1.00 45.09 108 VAL A C 1
ATOM 828 O O . VAL A 1 108 ? 9.991 4.788 -15.762 1.00 45.09 108 VAL A O 1
#

Mean predicted aligned error: 7.66 Å

Radius of gyration: 13.49 Å; Cα contacts (8 Å, |Δi|>4): 99; chains: 1; bounding box: 36×22×34 Å

Foldseek 3Di:
DQLLVVLLVVFDDPVSVVLSVVLVCLLVLQCPDPPPLSNVLSVVLSVLLNCLLVVVDDLVRSLVSLVVSLVVQVVVLVVDDPVVSVSSCCSRVVNSCSCNPPVSVRSD